Protein AF-A0A7S2V7Y3-F1 (afdb_monomer)

InterPro domains:
  IPR001247 Exoribonuclease, phosphorolytic domain 1 [PF01138] (3-52)
  IPR020568 Ribosomal protein uS5 domain 2-type superfamily [SSF54211] (5-89)
  IPR027408 PNPase/RNase PH domain superfamily [G3DSA:3.30.230.70] (1-158)
  IPR036345 Exoribonuclease, PH domain 2 superfamily [SSF55666] (53-139)
  IPR050080 Ribonuclease PH [PTHR11953] (3-137)

Mean predicted aligned error: 7.16 Å

Solvent-accessible surface area (backbone atoms only — not comparable to full-atom values): 9498 Å² total; per-residue (Å²): 105,74,52,55,55,36,44,55,77,28,40,63,62,84,82,42,77,97,61,83,88,85,85,87,84,81,82,91,75,80,56,44,51,58,67,26,54,50,32,33,51,49,38,50,50,38,53,73,69,68,47,76,58,82,48,63,43,33,39,44,35,33,28,34,32,69,50,86,82,61,103,54,101,79,69,78,84,45,74,46,79,38,74,67,37,38,50,75,55,52,74,64,24,37,30,37,40,39,38,27,33,25,64,91,77,72,38,77,48,33,81,47,76,50,60,62,66,92,60,78,78,57,70,68,59,54,52,51,50,52,53,50,44,54,48,45,36,51,69,54,48,45,58,53,55,51,50,55,52,52,51,62,60,50,55,56,62,60,63,78,75,112

Secondary structure (DSSP, 8-state):
-HHHHHHHTTS-GGG-TT---------S--SS-HHHHHHHHHHHHHHHTT---SSPPEEEEEEEEEE---S-TT---EEEEEES--HHHHHHEEEEEEEEEETTTTEEEEEEEEESSS-PPPHHHHHHHHHHHHHHIIIIIHHHHHHHHHHHHHHHHHHTT-

Sequence (162 aa):
TIVAAALAAAVPLGEYPHAAIGIFVTVLQDDGGVVTAATAAASLALAQAHVPLLDLVTSVQVGILRTNHNDNHDAESEFALVVDPTLNELQDTVATLTMAWMPNRKMVTLWEQQNSGMTVPPAAVTTQALQTNRQVCTKLILPQLRHALLQQVVAPTQQEQQ

Nearest PDB structures (foldseek):
  6d6r-assembly1_F  TM=9.483E-01  e=2.356E-08  Homo sapiens
  9g8n-assembly1_G  TM=9.548E-01  e=4.655E-08  Homo sapiens
  6h25-assembly1_F  TM=9.659E-01  e=7.548E-07  Homo sapiens
  7ld5-assembly1_A  TM=8.150E-01  e=8.543E-07  Mycolicibacterium smegmatis
  8wwp-assembly1_A  TM=7.644E-01  e=1.587E-06  Mycobacterium tuberculosis

pLDDT: mean 85.12, std 12.0, range [40.81, 94.25]

Organism: NCBI:txid265537

Foldseek 3Di:
DQLCLLQVVFAPCVVPPPDDDDDDDDDPDAFAPPSQVSNQVSLLVCVVVVRDTNARKHKWKKFKAFDPPDPDPDDDTDIDIDIRDTPVRNVRGQKMWMWIAGLVVRDTSDIDMDGPDDDDDDPVVVVVNVVVRNCCRHPPSVVVSVVVNVCVVVVVVVVVVD

Structure (mmCIF, N/CA/C/O backbone):
data_AF-A0A7S2V7Y3-F1
#
_entry.id   AF-A0A7S2V7Y3-F1
#
loop_
_atom_site.group_PDB
_atom_site.id
_atom_site.type_symbol
_atom_site.label_atom_id
_atom_site.label_alt_id
_atom_site.label_comp_id
_atom_site.label_asym_id
_atom_site.label_entity_id
_atom_site.label_seq_id
_atom_site.pdbx_PDB_ins_code
_atom_site.Cartn_x
_atom_site.Cartn_y
_atom_site.Cartn_z
_atom_site.occupancy
_atom_site.B_iso_or_equiv
_atom_site.auth_seq_id
_atom_site.auth_comp_id
_atom_site.auth_asym_id
_atom_site.auth_atom_id
_atom_site.pdbx_PDB_model_num
ATOM 1 N N . THR A 1 1 ? -5.332 -12.420 2.269 1.00 80.38 1 THR A N 1
ATOM 2 C CA . THR A 1 1 ? -4.980 -11.649 1.055 1.00 80.38 1 THR A CA 1
ATOM 3 C C . THR A 1 1 ? -3.845 -10.697 1.385 1.00 80.38 1 THR A C 1
ATOM 5 O O . THR A 1 1 ? -3.634 -10.433 2.566 1.00 80.38 1 THR A O 1
ATOM 8 N N . ILE A 1 2 ? -3.126 -10.185 0.380 1.00 88.44 2 ILE A N 1
ATOM 9 C CA . ILE A 1 2 ? -1.999 -9.250 0.576 1.00 88.44 2 ILE A CA 1
ATOM 10 C C . ILE A 1 2 ? -2.441 -8.003 1.368 1.00 88.44 2 ILE A C 1
ATOM 12 O O . ILE A 1 2 ? -1.787 -7.611 2.330 1.00 88.44 2 ILE A O 1
ATOM 16 N N . VAL A 1 3 ? -3.622 -7.462 1.049 1.00 91.56 3 VAL A N 1
ATOM 17 C CA . VAL A 1 3 ? -4.218 -6.304 1.743 1.00 91.56 3 VAL A CA 1
ATOM 18 C C . VAL A 1 3 ? -4.469 -6.583 3.231 1.00 91.56 3 VAL A C 1
ATOM 20 O O . VAL A 1 3 ? -4.136 -5.764 4.083 1.00 91.56 3 VAL A O 1
ATOM 23 N N . ALA A 1 4 ? -5.009 -7.759 3.572 1.00 90.31 4 ALA A N 1
ATOM 24 C CA . ALA A 1 4 ? -5.250 -8.124 4.969 1.00 90.31 4 ALA A CA 1
ATOM 25 C C . ALA A 1 4 ? -3.938 -8.252 5.761 1.00 90.31 4 ALA A C 1
ATOM 27 O O . ALA A 1 4 ? -3.868 -7.797 6.899 1.00 90.31 4 ALA A O 1
ATOM 28 N N . ALA A 1 5 ? -2.890 -8.818 5.152 1.00 90.06 5 ALA A N 1
ATOM 29 C CA . ALA A 1 5 ? -1.571 -8.908 5.778 1.00 90.06 5 ALA A CA 1
ATOM 30 C C . ALA A 1 5 ? -0.953 -7.516 6.006 1.00 90.06 5 ALA A C 1
ATOM 32 O O . ALA A 1 5 ? -0.429 -7.252 7.086 1.00 90.06 5 ALA A O 1
ATOM 33 N N . ALA A 1 6 ? -1.094 -6.603 5.039 1.00 91.69 6 ALA A N 1
ATOM 34 C CA . ALA A 1 6 ? -0.619 -5.225 5.157 1.00 91.69 6 ALA A CA 1
ATOM 35 C C . ALA A 1 6 ? -1.312 -4.425 6.278 1.00 91.69 6 ALA A C 1
ATOM 37 O O . ALA A 1 6 ? -0.670 -3.579 6.903 1.00 91.69 6 ALA A O 1
ATOM 38 N N . LEU A 1 7 ? -2.598 -4.685 6.540 1.00 91.50 7 LEU A N 1
ATOM 39 C CA . LEU A 1 7 ? -3.396 -3.971 7.547 1.00 91.50 7 LEU A CA 1
ATOM 40 C C . LEU A 1 7 ? -3.371 -4.625 8.933 1.00 91.50 7 LEU A C 1
ATOM 42 O O . LEU A 1 7 ? -3.596 -3.940 9.929 1.00 91.50 7 LEU A O 1
ATOM 46 N N . ALA A 1 8 ? -3.060 -5.920 9.029 1.00 89.50 8 ALA A N 1
ATOM 47 C CA . ALA A 1 8 ? -3.040 -6.646 10.300 1.00 89.50 8 ALA A CA 1
ATOM 48 C C . ALA A 1 8 ? -2.079 -6.028 11.331 1.00 89.50 8 ALA A C 1
ATOM 50 O O . ALA A 1 8 ? -2.353 -6.063 12.524 1.00 89.50 8 ALA A O 1
ATOM 51 N N . ALA A 1 9 ? -0.973 -5.430 10.876 1.00 87.81 9 ALA A N 1
ATOM 52 C CA . ALA A 1 9 ? -0.016 -4.749 11.748 1.00 87.81 9 ALA A CA 1
ATOM 53 C C . ALA A 1 9 ? -0.488 -3.361 12.230 1.00 87.81 9 ALA A C 1
ATOM 55 O O . ALA A 1 9 ? 0.080 -2.823 13.181 1.00 87.81 9 ALA A O 1
ATOM 56 N N . ALA A 1 10 ? -1.485 -2.765 11.569 1.00 91.19 10 ALA A N 1
ATOM 57 C CA . ALA A 1 10 ? -2.009 -1.440 11.897 1.00 91.19 10 ALA A CA 1
ATOM 58 C C . ALA A 1 10 ? -3.220 -1.492 12.836 1.00 91.19 10 ALA A C 1
ATOM 60 O O . ALA A 1 10 ? -3.413 -0.572 13.632 1.00 91.19 10 ALA A O 1
ATOM 61 N N . VAL A 1 11 ? -4.017 -2.561 12.764 1.00 91.56 11 VAL A N 1
ATOM 62 C CA . VAL A 1 11 ? -5.194 -2.757 13.619 1.00 91.56 11 VAL A CA 1
ATOM 63 C C . VAL A 1 11 ? -4.787 -3.504 14.898 1.00 91.56 11 VAL A C 1
ATOM 65 O O . VAL A 1 11 ? -4.235 -4.603 14.809 1.00 91.56 11 VAL A O 1
ATOM 68 N N . PRO A 1 12 ? -5.075 -2.977 16.101 1.00 90.62 12 PRO A N 1
ATOM 69 C CA . PRO A 1 12 ? -4.827 -3.681 17.351 1.00 90.62 12 PRO A CA 1
ATOM 70 C C . PRO A 1 12 ? -5.853 -4.811 17.539 1.00 90.62 12 PRO A C 1
ATOM 72 O O . PRO A 1 12 ? -6.877 -4.654 18.196 1.00 90.62 12 PRO A O 1
ATOM 75 N N . LEU A 1 13 ? -5.567 -5.993 16.983 1.00 87.69 13 LEU A N 1
ATOM 76 C CA . LEU A 1 13 ? -6.455 -7.167 17.067 1.00 87.69 13 LEU A CA 1
ATOM 77 C C . LEU A 1 13 ? -6.744 -7.623 18.512 1.00 87.69 13 LEU A C 1
ATOM 79 O O . LEU A 1 13 ? -7.748 -8.285 18.756 1.00 87.69 13 LEU A O 1
ATOM 83 N N . GLY A 1 14 ? -5.893 -7.254 19.475 1.00 86.94 14 GLY A N 1
ATOM 84 C CA . GLY A 1 14 ? -6.101 -7.550 20.896 1.00 86.94 14 GLY A CA 1
ATOM 85 C C . GLY A 1 14 ? -7.301 -6.830 21.524 1.00 86.94 14 GLY A C 1
ATOM 86 O O . GLY A 1 14 ? -7.835 -7.316 22.515 1.00 86.94 14 GLY A O 1
ATOM 87 N N . GLU A 1 15 ? -7.757 -5.717 20.942 1.00 87.62 15 GLU A N 1
ATOM 88 C CA . GLU A 1 15 ? -8.949 -4.988 21.411 1.00 87.62 15 GLU A CA 1
ATOM 89 C C . GLU A 1 15 ? -10.262 -5.643 20.950 1.00 87.62 15 GLU A C 1
ATOM 91 O O . GLU A 1 15 ? -11.335 -5.312 21.448 1.00 87.62 15 GLU A O 1
ATOM 96 N N . TYR A 1 16 ? -10.176 -6.618 20.040 1.00 88.06 16 TYR A N 1
ATOM 97 C CA . TYR A 1 16 ? -11.312 -7.253 19.376 1.00 88.06 16 TYR A CA 1
ATOM 98 C C . TYR A 1 16 ? -11.339 -8.781 19.573 1.00 88.06 16 TYR A C 1
ATOM 100 O O . TYR A 1 16 ? -11.340 -9.534 18.593 1.00 88.06 16 TYR A O 1
ATOM 108 N N . PRO A 1 17 ? -11.379 -9.295 20.818 1.00 89.94 17 PRO A N 1
ATOM 109 C CA . PRO A 1 17 ? -11.489 -10.731 21.048 1.00 89.94 17 PRO A CA 1
ATOM 110 C C . PRO A 1 17 ? -12.832 -11.253 20.516 1.00 89.94 17 PRO A C 1
ATOM 112 O O . PRO A 1 17 ? -13.884 -10.682 20.789 1.00 89.94 17 PRO A O 1
ATOM 115 N N . HIS A 1 18 ? -12.800 -12.352 19.756 1.00 91.06 18 HIS A N 1
ATOM 116 C CA . HIS A 1 18 ? -13.979 -12.983 19.134 1.00 91.06 18 HIS A CA 1
ATOM 117 C C . HIS A 1 18 ? -14.769 -12.110 18.143 1.00 91.06 18 HIS A C 1
ATOM 119 O O . HIS A 1 18 ? -15.868 -12.493 17.741 1.00 91.06 18 HIS A O 1
ATOM 125 N N . ALA A 1 19 ? -14.221 -10.976 17.709 1.00 89.44 19 ALA A N 1
ATOM 126 C CA . ALA A 1 19 ? -14.804 -10.156 16.657 1.00 89.44 19 ALA A CA 1
ATOM 127 C C . ALA A 1 19 ? -14.067 -10.370 15.327 1.00 89.44 19 ALA A C 1
ATOM 129 O O . ALA A 1 19 ? -12.886 -10.715 15.290 1.00 89.44 19 ALA A O 1
ATOM 130 N N . ALA A 1 20 ? -14.779 -10.164 14.221 1.00 89.12 20 ALA A N 1
ATOM 131 C CA . ALA A 1 20 ? -14.221 -10.220 12.877 1.00 89.12 20 ALA A CA 1
ATOM 132 C C . ALA A 1 20 ? -14.451 -8.879 12.180 1.00 89.12 20 ALA A C 1
ATOM 134 O O . ALA A 1 20 ? -15.579 -8.395 12.109 1.00 89.12 20 ALA A O 1
ATOM 135 N N . ILE A 1 21 ? -13.380 -8.293 11.648 1.00 89.56 21 ILE A N 1
ATOM 136 C CA . ILE A 1 21 ? -13.446 -7.075 10.839 1.00 89.56 21 ILE A CA 1
ATOM 137 C C . ILE A 1 21 ? -13.408 -7.505 9.373 1.00 89.56 21 ILE A C 1
ATOM 139 O O . ILE A 1 21 ? -12.388 -7.984 8.878 1.00 89.56 21 ILE A O 1
ATOM 143 N N . GLY A 1 22 ? -14.545 -7.376 8.692 1.00 90.44 22 GLY A N 1
ATOM 144 C CA . GLY A 1 22 ? -14.673 -7.678 7.270 1.00 90.44 22 GLY A CA 1
ATOM 145 C C . GLY A 1 22 ? -14.342 -6.455 6.422 1.00 90.44 22 GLY A C 1
ATOM 146 O O . GLY A 1 22 ? -15.009 -5.432 6.535 1.00 90.44 22 GLY A O 1
ATOM 147 N N . ILE A 1 23 ? -13.334 -6.569 5.557 1.00 90.62 23 ILE A N 1
ATOM 148 C CA . ILE A 1 23 ? -12.968 -5.524 4.595 1.00 90.62 23 ILE A CA 1
ATOM 149 C C . ILE A 1 23 ? -13.306 -6.033 3.199 1.00 90.62 23 ILE A C 1
ATOM 151 O O . ILE A 1 23 ? -12.775 -7.055 2.761 1.00 90.62 23 ILE A O 1
ATOM 155 N N . PHE A 1 24 ? -14.165 -5.301 2.497 1.00 92.50 24 PHE A N 1
ATOM 156 C CA . PHE A 1 24 ? -14.571 -5.615 1.134 1.00 92.50 24 PHE A CA 1
ATOM 157 C C . PHE A 1 24 ? -14.092 -4.504 0.208 1.00 92.50 24 PHE A C 1
ATOM 159 O O . PHE A 1 24 ? -14.469 -3.347 0.372 1.00 92.50 24 PHE A O 1
ATOM 166 N N . VAL A 1 25 ? -13.248 -4.861 -0.758 1.00 91.62 25 VAL A N 1
ATOM 167 C CA . VAL A 1 25 ? -12.735 -3.931 -1.767 1.00 91.62 25 VAL A CA 1
ATOM 168 C C . VAL A 1 25 ? -13.276 -4.362 -3.118 1.00 91.62 25 VAL A C 1
ATOM 170 O O . VAL A 1 25 ? -13.089 -5.507 -3.522 1.00 91.62 25 VAL A O 1
ATOM 173 N N . THR A 1 26 ? -13.946 -3.441 -3.807 1.00 94.12 26 THR A N 1
ATOM 174 C CA . THR A 1 26 ? -14.406 -3.641 -5.184 1.00 94.12 26 THR A CA 1
ATOM 175 C C . THR A 1 26 ? -13.586 -2.743 -6.093 1.00 94.12 26 THR A C 1
ATOM 177 O O . THR A 1 26 ? -13.591 -1.525 -5.930 1.00 94.12 26 THR A O 1
ATOM 180 N N . VAL A 1 27 ? -12.866 -3.350 -7.031 1.00 93.38 27 VAL A N 1
ATOM 181 C CA . VAL A 1 27 ? -12.047 -2.637 -8.013 1.00 93.38 27 VAL A CA 1
ATOM 182 C C . VAL A 1 27 ? -12.911 -2.411 -9.244 1.00 93.38 27 VAL A C 1
ATOM 184 O O . VAL A 1 27 ? -13.322 -3.370 -9.892 1.00 93.38 27 VAL A O 1
ATOM 187 N N . LEU A 1 28 ? -13.237 -1.149 -9.524 1.00 94.25 28 LEU A N 1
ATOM 188 C CA . LEU A 1 28 ? -14.051 -0.785 -10.687 1.00 94.25 28 LEU A CA 1
ATOM 189 C C . LEU A 1 28 ? -13.219 -0.761 -11.971 1.00 94.25 28 LEU A C 1
ATOM 191 O O . LEU A 1 28 ? -13.700 -1.153 -13.028 1.00 94.25 28 LEU A O 1
ATOM 195 N N . GLN A 1 29 ? -11.974 -0.305 -11.857 1.00 93.06 29 GLN A N 1
ATOM 196 C CA . GLN A 1 29 ? -11.019 -0.204 -12.947 1.00 93.06 29 GLN A CA 1
ATOM 197 C C . GLN A 1 29 ? -9.619 -0.488 -12.403 1.00 93.06 29 GLN A C 1
ATOM 199 O O . GLN A 1 29 ? -9.286 -0.068 -11.294 1.00 93.06 29 GLN A O 1
ATOM 204 N N . ASP A 1 30 ? -8.833 -1.213 -13.189 1.00 92.25 30 ASP A N 1
ATOM 205 C CA . ASP A 1 30 ? -7.433 -1.528 -12.927 1.00 92.25 30 ASP A CA 1
ATOM 206 C C . ASP A 1 30 ? -6.580 -0.833 -13.990 1.00 92.25 30 ASP A C 1
ATOM 208 O O . ASP A 1 30 ? -6.790 -1.054 -15.184 1.00 92.25 30 ASP A O 1
ATOM 212 N N . ASP A 1 31 ? -5.660 0.020 -13.545 1.00 90.94 31 ASP A N 1
ATOM 213 C CA . ASP A 1 31 ? -4.652 0.667 -14.388 1.00 90.94 31 ASP A CA 1
ATOM 214 C C . ASP A 1 31 ? -3.242 0.488 -13.797 1.00 90.94 31 ASP A C 1
ATOM 216 O O . ASP A 1 31 ? -2.392 1.368 -13.880 1.00 90.94 31 ASP A O 1
ATOM 220 N N . GLY A 1 32 ? -2.989 -0.658 -13.159 1.00 86.56 32 GLY A N 1
ATOM 221 C CA . GLY A 1 32 ? -1.785 -0.887 -12.362 1.00 86.56 32 GLY A CA 1
ATOM 222 C C . GLY A 1 32 ? -1.973 -0.457 -10.905 1.00 86.56 32 GLY A C 1
ATOM 223 O O . GLY A 1 32 ? -2.875 0.303 -10.557 1.00 86.56 32 GLY A O 1
ATOM 224 N N . GLY A 1 33 ? -1.171 -1.020 -9.995 1.00 86.31 33 GLY A N 1
ATOM 225 C CA . GLY A 1 33 ? -1.204 -0.603 -8.588 1.00 86.31 33 GLY A CA 1
ATOM 226 C C . GLY A 1 33 ? -2.451 -1.013 -7.792 1.00 86.31 33 GLY A C 1
ATOM 227 O O . GLY A 1 33 ? -2.672 -0.503 -6.697 1.00 86.31 33 GLY A O 1
ATOM 228 N N . VAL A 1 34 ? -3.277 -1.956 -8.260 1.00 92.50 34 VAL A N 1
ATOM 229 C CA . VAL A 1 34 ? -4.543 -2.311 -7.574 1.00 92.50 34 VAL A CA 1
ATOM 230 C C . VAL A 1 34 ? -4.352 -2.659 -6.102 1.00 92.50 34 VAL A C 1
ATOM 232 O O . VAL A 1 34 ? -5.152 -2.261 -5.258 1.00 92.50 34 VAL A O 1
ATOM 235 N N . VAL A 1 35 ? -3.290 -3.391 -5.765 1.00 91.75 35 VAL A N 1
ATOM 236 C CA . V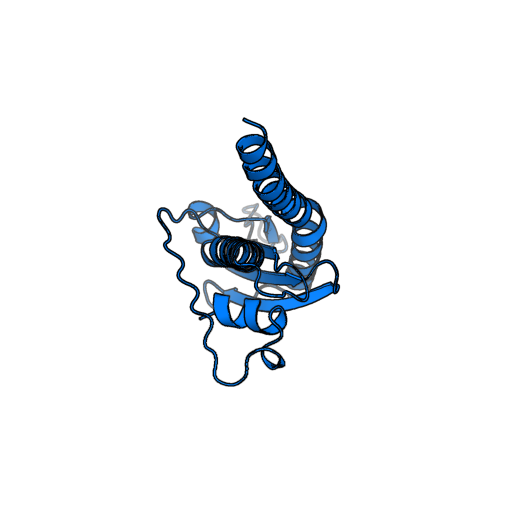AL A 1 35 ? -3.016 -3.797 -4.380 1.00 91.75 35 VAL A CA 1
ATOM 237 C C . VAL A 1 35 ? -2.701 -2.588 -3.495 1.00 91.75 35 VAL A C 1
ATOM 239 O O . VAL A 1 35 ? -3.126 -2.548 -2.337 1.00 91.75 35 VAL A O 1
ATOM 242 N N . THR A 1 36 ? -1.992 -1.590 -4.020 1.00 92.69 36 THR A N 1
ATOM 243 C CA . THR A 1 36 ? -1.595 -0.394 -3.265 1.00 92.69 36 THR A CA 1
ATOM 244 C C . THR A 1 36 ? -2.779 0.542 -3.077 1.00 92.69 36 THR A C 1
ATOM 246 O O . THR A 1 36 ? -3.048 0.963 -1.948 1.00 92.69 36 THR A O 1
ATOM 249 N N . ALA A 1 37 ? -3.563 0.750 -4.138 1.00 92.00 37 ALA A N 1
ATOM 250 C CA . ALA A 1 37 ? -4.818 1.489 -4.103 1.00 92.00 37 ALA A CA 1
ATOM 251 C C . ALA A 1 37 ? -5.821 0.844 -3.133 1.00 92.00 37 ALA A C 1
ATOM 253 O O . ALA A 1 37 ? -6.371 1.520 -2.263 1.00 92.00 37 ALA A O 1
ATOM 254 N N . ALA A 1 38 ? -5.997 -0.479 -3.205 1.00 93.88 38 ALA A N 1
ATOM 255 C CA . ALA A 1 38 ? -6.860 -1.232 -2.298 1.00 93.88 38 ALA A CA 1
ATOM 256 C C . ALA A 1 38 ? -6.412 -1.112 -0.835 1.00 93.88 38 ALA A C 1
ATOM 258 O O . ALA A 1 38 ? -7.250 -0.964 0.052 1.00 93.88 38 ALA A O 1
ATOM 259 N N . THR A 1 39 ? -5.103 -1.150 -0.573 1.00 93.69 39 THR A N 1
ATOM 260 C CA . THR A 1 39 ? -4.554 -1.026 0.786 1.00 93.69 39 THR A CA 1
ATOM 261 C C . THR A 1 39 ? -4.801 0.367 1.365 1.00 93.69 39 THR A C 1
ATOM 263 O O . THR A 1 39 ? -5.269 0.481 2.500 1.00 93.69 39 THR A O 1
ATOM 266 N N . ALA A 1 40 ? -4.552 1.423 0.586 1.00 92.12 40 ALA A N 1
ATOM 267 C CA . ALA A 1 40 ? -4.810 2.797 1.009 1.00 92.12 40 ALA A CA 1
ATOM 268 C C . ALA A 1 40 ? -6.314 3.052 1.231 1.00 92.12 40 ALA A C 1
ATOM 270 O O . ALA A 1 40 ? -6.702 3.611 2.259 1.00 92.12 40 ALA A O 1
ATOM 271 N N . ALA A 1 41 ? -7.168 2.579 0.317 1.00 92.38 41 ALA A N 1
ATOM 272 C CA . ALA A 1 41 ? -8.621 2.691 0.433 1.00 92.38 41 ALA A CA 1
ATOM 273 C C . ALA A 1 41 ? -9.163 1.933 1.653 1.00 92.38 41 ALA A C 1
ATOM 275 O O . ALA A 1 41 ? -9.990 2.461 2.394 1.00 92.38 41 ALA A O 1
ATOM 276 N N . ALA A 1 42 ? -8.666 0.723 1.914 1.00 93.81 42 ALA A N 1
ATOM 277 C CA . ALA A 1 42 ? -9.044 -0.052 3.089 1.00 93.81 42 ALA A CA 1
ATOM 278 C C . ALA A 1 42 ? -8.587 0.615 4.397 1.00 93.81 42 ALA A C 1
ATOM 280 O O . ALA A 1 42 ? -9.359 0.659 5.353 1.00 93.81 42 ALA A O 1
ATOM 281 N N . SER A 1 43 ? -7.379 1.194 4.442 1.00 93.38 43 SER A N 1
ATOM 282 C CA . SER A 1 43 ? -6.927 1.975 5.603 1.00 93.38 43 SER A CA 1
ATOM 283 C C . SER A 1 43 ? -7.832 3.180 5.862 1.00 93.38 43 SER A C 1
ATOM 285 O O . SER A 1 43 ? -8.126 3.481 7.018 1.00 93.38 43 SER A O 1
ATOM 287 N N . LEU A 1 44 ? -8.272 3.863 4.803 1.00 92.00 44 LEU A N 1
ATOM 288 C CA . LEU A 1 44 ? -9.185 4.997 4.905 1.00 92.00 44 LEU A CA 1
ATOM 289 C C . LEU A 1 44 ? -10.571 4.555 5.397 1.00 92.00 44 LEU A C 1
ATOM 291 O O . LEU A 1 44 ? -11.131 5.173 6.297 1.00 92.00 44 LEU A O 1
ATOM 295 N N . ALA A 1 45 ? -11.094 3.454 4.854 1.00 92.38 45 ALA A N 1
ATOM 296 C CA . ALA A 1 45 ? -12.381 2.892 5.251 1.00 92.38 45 ALA A CA 1
ATOM 297 C C . ALA A 1 45 ? -12.399 2.467 6.727 1.00 92.38 45 ALA A C 1
ATOM 299 O O . ALA A 1 45 ? -13.375 2.731 7.423 1.00 92.38 45 ALA A O 1
ATOM 300 N N . LEU A 1 46 ? -11.316 1.862 7.226 1.00 92.44 46 LEU A N 1
ATOM 301 C CA . LEU A 1 46 ? -11.180 1.507 8.642 1.00 92.44 46 LEU A CA 1
ATOM 302 C C . LEU A 1 46 ? -11.186 2.745 9.546 1.00 92.44 46 LEU A C 1
ATOM 304 O O . LEU A 1 46 ? -11.885 2.756 10.558 1.00 92.44 46 LEU A O 1
ATOM 308 N N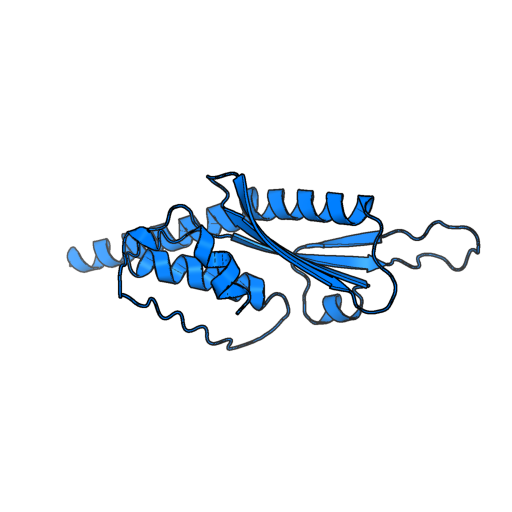 . ALA A 1 47 ? -10.457 3.794 9.157 1.00 91.75 47 ALA A N 1
ATOM 309 C CA . ALA A 1 47 ? -10.440 5.054 9.893 1.00 91.75 47 ALA A CA 1
ATOM 310 C C . ALA A 1 47 ? -11.835 5.703 9.931 1.00 91.75 47 ALA A C 1
ATOM 312 O O . ALA A 1 47 ? -12.281 6.143 10.988 1.00 91.75 47 ALA A O 1
ATOM 313 N N . GLN A 1 48 ? -12.555 5.691 8.805 1.00 89.19 48 GLN A N 1
ATOM 314 C CA . GLN A 1 48 ? -13.911 6.237 8.710 1.00 89.19 48 GLN A CA 1
ATOM 315 C C . GLN A 1 48 ? -14.953 5.395 9.463 1.00 89.19 48 GLN A C 1
ATOM 317 O O . GLN A 1 48 ? -15.926 5.924 9.998 1.00 89.19 48 GLN A O 1
ATOM 322 N N . ALA A 1 49 ? -14.745 4.081 9.556 1.00 89.75 49 ALA A N 1
ATOM 323 C CA . ALA A 1 49 ? -15.562 3.182 10.368 1.00 89.75 49 ALA A CA 1
ATOM 324 C C . ALA A 1 49 ? -15.290 3.316 11.880 1.00 89.75 49 ALA A C 1
ATOM 326 O O . ALA A 1 49 ? -15.864 2.564 12.664 1.00 89.75 49 ALA A O 1
ATOM 327 N N . HIS A 1 50 ? -14.436 4.263 12.292 1.00 87.69 50 HIS A N 1
ATOM 328 C CA . HIS A 1 50 ? -14.022 4.478 13.680 1.00 87.69 50 HIS A CA 1
ATOM 329 C C . HIS A 1 50 ? -13.378 3.238 14.317 1.00 87.69 50 HIS A C 1
ATOM 331 O O . HIS A 1 50 ? -13.423 3.054 15.534 1.00 87.69 50 HIS A O 1
ATOM 337 N N . VAL A 1 51 ? -12.752 2.386 13.499 1.00 90.88 51 VAL A N 1
ATOM 338 C CA . VAL A 1 51 ? -11.906 1.306 14.004 1.00 90.88 51 VAL A CA 1
ATOM 339 C C . VAL A 1 51 ? -10.604 1.945 14.499 1.00 90.88 51 VAL A C 1
ATOM 341 O O . VAL A 1 51 ? -9.989 2.716 13.757 1.00 90.88 51 VAL A O 1
ATOM 344 N N . PRO A 1 52 ? -10.155 1.659 15.732 1.00 89.62 52 PRO A N 1
ATOM 345 C CA . PRO A 1 52 ? -8.900 2.167 16.246 1.00 89.62 52 PRO A CA 1
ATOM 346 C C . PRO A 1 52 ? -7.755 1.633 15.382 1.00 89.62 52 PRO A C 1
ATOM 348 O O . PRO A 1 52 ? -7.621 0.431 15.151 1.00 89.62 52 PRO A O 1
ATOM 351 N N . LEU A 1 53 ? -6.927 2.550 14.890 1.00 92.00 53 LEU A N 1
ATOM 352 C CA . LEU A 1 53 ? -5.741 2.256 14.093 1.00 92.00 53 LEU A CA 1
ATOM 353 C C . LEU A 1 53 ? -4.515 2.816 14.805 1.00 92.00 53 LEU A C 1
ATOM 355 O O . LEU A 1 53 ? -4.519 3.957 15.265 1.00 92.00 53 LEU A O 1
ATOM 359 N N . LEU A 1 54 ? -3.440 2.030 14.859 1.00 92.31 54 LEU A N 1
ATOM 360 C CA . LEU A 1 54 ? -2.154 2.485 15.391 1.00 92.31 54 LEU A CA 1
ATOM 361 C C . LEU A 1 54 ? -1.515 3.555 14.498 1.00 92.31 54 LEU A C 1
ATOM 363 O O . LEU A 1 54 ? -0.809 4.437 14.987 1.00 92.31 54 LEU A O 1
ATOM 367 N N . ASP A 1 55 ? -1.710 3.427 13.188 1.00 92.69 55 ASP A N 1
ATOM 368 C CA . ASP A 1 55 ? -1.303 4.377 12.160 1.00 92.69 55 ASP A CA 1
ATOM 369 C C . ASP A 1 55 ? -2.108 4.105 10.882 1.00 92.69 55 ASP A C 1
ATOM 371 O O . ASP A 1 55 ? -2.658 3.015 10.703 1.00 92.69 55 ASP A O 1
ATOM 375 N N . LEU A 1 56 ? -2.144 5.079 9.977 1.00 92.69 56 LEU A N 1
ATOM 376 C CA . LEU A 1 56 ? -2.638 4.849 8.624 1.00 92.69 56 LEU A CA 1
ATOM 377 C C . LEU A 1 56 ? -1.603 4.050 7.834 1.00 92.69 56 LEU A C 1
ATOM 379 O O . LEU A 1 56 ? -0.398 4.284 7.956 1.00 92.69 56 LEU A O 1
ATOM 383 N N . VAL A 1 57 ? -2.073 3.141 6.988 1.00 94.12 57 VAL A N 1
ATOM 384 C CA . VAL A 1 57 ? -1.207 2.364 6.102 1.00 94.12 57 VAL A CA 1
ATOM 385 C C . VAL A 1 57 ? -1.203 3.014 4.727 1.00 94.12 57 VAL A C 1
ATOM 387 O O . VAL A 1 57 ? -2.233 3.096 4.060 1.00 94.12 57 VAL A O 1
ATOM 390 N N . THR A 1 58 ? -0.031 3.472 4.295 1.00 93.62 58 THR A N 1
ATOM 391 C CA . THR A 1 58 ? 0.207 3.937 2.927 1.00 93.62 58 THR A CA 1
ATOM 392 C C . THR A 1 58 ? 0.899 2.845 2.129 1.00 93.62 58 THR A C 1
ATOM 394 O O . THR A 1 58 ? 1.659 2.053 2.682 1.00 93.62 58 THR A O 1
ATOM 397 N N . SER A 1 59 ? 0.640 2.767 0.827 1.00 93.31 59 SER A N 1
ATOM 398 C CA . SER A 1 59 ? 1.265 1.759 -0.023 1.00 93.31 59 SER A CA 1
ATOM 399 C C . SER A 1 59 ? 1.619 2.334 -1.386 1.00 93.31 59 SER A C 1
ATOM 401 O O . SER A 1 59 ? 0.883 3.167 -1.904 1.00 93.31 59 SER A O 1
ATOM 403 N N . VAL A 1 60 ? 2.760 1.908 -1.929 1.00 93.44 60 VAL A N 1
ATOM 404 C CA . VAL A 1 60 ? 3.275 2.303 -3.249 1.00 93.44 60 VAL A CA 1
ATOM 405 C C . VAL A 1 60 ? 3.876 1.084 -3.924 1.00 93.44 60 VAL A C 1
ATOM 407 O O . VAL A 1 60 ? 4.489 0.235 -3.266 1.00 93.44 60 VAL A O 1
ATOM 410 N N . GLN A 1 61 ? 3.697 1.025 -5.239 1.00 93.62 61 GLN A N 1
ATOM 411 C CA . GLN A 1 61 ? 4.334 0.057 -6.109 1.00 93.62 61 GLN A CA 1
ATOM 412 C C . GLN A 1 61 ? 5.405 0.777 -6.923 1.00 93.62 61 GLN A C 1
ATOM 414 O O . GLN A 1 61 ? 5.185 1.882 -7.411 1.00 93.62 61 GLN A O 1
ATOM 419 N N . VAL A 1 62 ? 6.576 0.161 -7.050 1.00 92.75 62 VAL A N 1
ATOM 420 C CA . VAL A 1 62 ? 7.650 0.629 -7.930 1.00 92.75 62 VAL A CA 1
ATOM 421 C C . VAL A 1 62 ? 7.956 -0.447 -8.950 1.00 92.75 62 VAL A C 1
ATOM 423 O O . VAL A 1 62 ? 8.199 -1.595 -8.581 1.00 92.75 62 VAL A O 1
ATOM 426 N N . GLY A 1 63 ? 7.955 -0.064 -10.219 1.00 91.19 63 GLY A N 1
ATOM 427 C CA . GLY A 1 63 ? 8.445 -0.866 -11.327 1.00 91.19 63 GLY A CA 1
ATOM 428 C C . GLY A 1 63 ? 9.936 -0.629 -11.552 1.00 91.19 63 GLY A C 1
ATOM 429 O O . GLY A 1 63 ? 10.416 0.501 -11.490 1.00 91.19 63 GLY A O 1
ATOM 430 N N . ILE A 1 64 ? 10.676 -1.699 -11.816 1.00 89.44 64 ILE A N 1
ATOM 431 C CA . ILE A 1 64 ? 12.073 -1.655 -12.240 1.00 89.44 64 ILE A CA 1
ATOM 432 C C . ILE A 1 64 ? 12.103 -1.977 -13.729 1.00 89.44 64 ILE A C 1
ATOM 434 O O . ILE A 1 64 ? 11.829 -3.109 -14.130 1.00 89.44 64 ILE A O 1
ATOM 438 N N . LEU A 1 65 ? 12.454 -0.984 -14.538 1.00 87.38 65 LEU A N 1
ATOM 439 C CA . LEU A 1 65 ? 12.661 -1.118 -15.974 1.00 87.38 65 LEU A CA 1
ATOM 440 C C . LEU A 1 65 ? 14.141 -1.388 -16.255 1.00 87.38 65 LEU A C 1
ATOM 442 O O . LEU A 1 65 ? 15.023 -0.841 -15.588 1.00 87.38 65 LEU A O 1
ATOM 446 N N . ARG A 1 66 ? 14.421 -2.208 -17.270 1.00 79.56 66 ARG A N 1
ATOM 447 C CA . ARG A 1 66 ? 15.771 -2.352 -17.825 1.00 79.56 66 ARG A CA 1
ATOM 448 C C . ARG A 1 66 ? 15.861 -1.496 -19.079 1.00 79.56 66 ARG A C 1
ATOM 450 O O . ARG A 1 66 ? 15.181 -1.781 -20.061 1.00 79.56 66 ARG A O 1
ATOM 457 N N . THR A 1 67 ? 16.700 -0.468 -1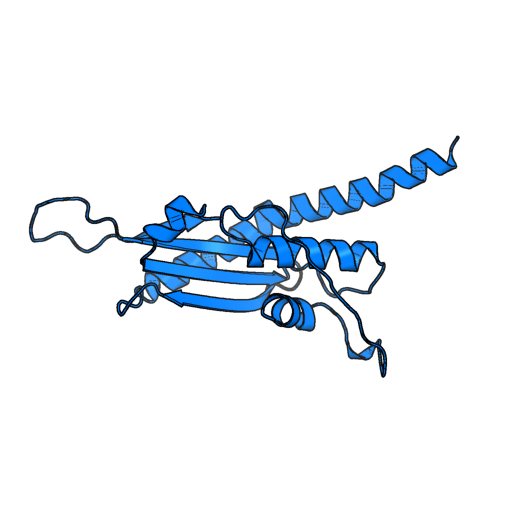9.057 1.00 71.19 67 THR A N 1
ATOM 458 C CA . THR A 1 67 ? 16.937 0.361 -20.237 1.00 71.19 67 THR A CA 1
ATOM 459 C C . THR A 1 67 ? 18.067 -0.266 -21.043 1.00 71.19 67 THR A C 1
ATOM 461 O O . THR A 1 67 ? 19.242 -0.160 -20.706 1.00 71.19 67 THR A O 1
ATOM 464 N N . ASN A 1 68 ? 17.723 -0.932 -22.146 1.00 60.81 68 ASN A N 1
ATOM 465 C CA . ASN A 1 68 ? 18.712 -1.345 -23.143 1.00 60.81 68 ASN A CA 1
ATOM 466 C C . ASN A 1 68 ? 19.022 -0.143 -24.044 1.00 60.81 68 ASN A C 1
ATOM 468 O O . ASN A 1 68 ? 18.738 -0.164 -25.241 1.00 60.81 68 ASN A O 1
ATOM 472 N N . HIS A 1 69 ? 19.508 0.958 -23.468 1.00 51.00 69 HIS A N 1
ATOM 473 C CA . HIS A 1 69 ? 19.916 2.087 -24.286 1.00 51.00 69 HIS A CA 1
ATOM 474 C C . HIS A 1 69 ? 21.317 1.796 -24.828 1.00 51.00 69 HIS A C 1
ATOM 476 O O . HIS A 1 69 ? 22.309 1.945 -24.120 1.00 51.00 69 HIS A O 1
ATOM 482 N N . ASN A 1 70 ? 21.340 1.413 -26.109 1.00 51.06 70 ASN A N 1
ATOM 483 C CA . ASN A 1 70 ? 22.419 1.523 -27.099 1.00 51.06 70 ASN A CA 1
ATOM 484 C C . ASN A 1 70 ? 22.949 0.179 -27.629 1.00 51.06 70 ASN A C 1
ATOM 486 O O . ASN A 1 70 ? 23.473 -0.644 -26.887 1.00 51.06 70 ASN A O 1
ATOM 490 N N . ASP A 1 71 ? 22.905 0.043 -28.960 1.00 56.50 71 ASP A N 1
ATOM 491 C CA . ASP A 1 71 ? 23.507 -1.001 -29.810 1.00 56.50 71 ASP A CA 1
ATOM 492 C C . ASP A 1 71 ? 25.055 -1.065 -29.745 1.00 56.50 71 ASP A C 1
ATOM 494 O O . ASP A 1 71 ? 25.714 -1.526 -30.676 1.00 56.50 71 ASP A O 1
ATOM 498 N N . ASN A 1 72 ? 25.669 -0.601 -28.653 1.00 55.59 72 ASN A N 1
ATOM 499 C CA . ASN A 1 72 ? 27.110 -0.653 -28.430 1.00 55.59 72 ASN A CA 1
ATOM 500 C C . ASN A 1 72 ? 27.405 -1.700 -27.353 1.00 55.59 72 ASN A C 1
ATOM 502 O O . ASN A 1 72 ? 26.920 -1.607 -26.229 1.00 55.59 72 ASN A O 1
ATOM 506 N N . HIS A 1 73 ? 28.204 -2.697 -27.716 1.00 54.31 73 HIS A N 1
ATOM 507 C CA . HIS A 1 73 ? 28.375 -3.986 -27.039 1.00 54.31 73 HIS A CA 1
ATOM 508 C C . HIS A 1 73 ? 29.003 -3.955 -25.623 1.00 54.31 73 HIS A C 1
ATOM 510 O O . HIS A 1 73 ? 29.280 -5.020 -25.084 1.00 54.31 73 HIS A O 1
ATOM 516 N N . ASP A 1 74 ? 29.187 -2.784 -24.997 1.00 53.75 74 ASP A N 1
ATOM 517 C CA . ASP A 1 74 ? 29.997 -2.621 -23.775 1.00 53.75 74 ASP A CA 1
ATOM 518 C C . ASP A 1 74 ? 29.354 -1.755 -22.661 1.00 53.75 74 ASP A C 1
ATOM 520 O O . ASP A 1 74 ? 30.026 -1.409 -21.690 1.00 53.75 74 ASP A O 1
ATOM 524 N N . ALA A 1 75 ? 28.072 -1.376 -22.757 1.00 51.94 75 ALA A N 1
ATOM 525 C CA . ALA A 1 75 ? 27.420 -0.556 -21.726 1.00 51.94 75 ALA A CA 1
ATOM 526 C C . ALA A 1 75 ? 26.735 -1.413 -20.642 1.00 51.94 75 ALA A C 1
ATOM 528 O O . ALA A 1 75 ? 25.891 -2.261 -20.935 1.00 51.94 75 ALA A O 1
ATOM 529 N N . GLU A 1 76 ? 27.099 -1.179 -19.377 1.00 57.62 76 GLU A N 1
ATOM 530 C CA . GLU A 1 76 ? 26.458 -1.754 -18.190 1.00 57.62 76 GLU A CA 1
ATOM 531 C C . GLU A 1 76 ? 24.930 -1.593 -18.264 1.00 57.62 76 GLU A C 1
ATOM 533 O O . GLU A 1 76 ? 24.429 -0.523 -18.604 1.00 57.62 76 GLU A O 1
ATOM 538 N N . SER A 1 77 ? 24.172 -2.653 -17.961 1.00 57.91 77 SER A N 1
ATOM 539 C CA . SER A 1 77 ? 22.707 -2.583 -17.969 1.00 57.91 77 SER A CA 1
ATOM 540 C C . SER A 1 77 ? 22.221 -1.554 -16.947 1.00 57.91 77 SER A C 1
ATOM 542 O O . SER A 1 77 ? 22.290 -1.794 -15.740 1.00 57.91 77 SER A O 1
ATOM 544 N N . GLU A 1 78 ? 21.717 -0.420 -17.425 1.00 71.94 78 GLU A N 1
ATOM 545 C CA . GLU A 1 78 ? 21.127 0.610 -16.580 1.00 71.94 78 GLU A CA 1
ATOM 546 C C . GLU A 1 78 ? 19.693 0.207 -16.191 1.00 71.94 78 GLU A C 1
ATOM 548 O O . GLU A 1 78 ? 18.930 -0.374 -16.974 1.00 71.94 78 GLU A O 1
ATOM 553 N N . PHE A 1 79 ? 19.339 0.457 -14.930 1.00 80.00 79 PHE A N 1
ATOM 554 C CA . PHE A 1 79 ? 18.012 0.177 -14.392 1.00 80.00 79 PHE A CA 1
ATOM 555 C C . PHE A 1 79 ? 17.321 1.493 -14.059 1.00 80.00 79 PHE A C 1
ATOM 557 O O . PHE A 1 79 ? 17.840 2.287 -13.274 1.00 80.00 79 PHE A O 1
ATOM 564 N N . ALA A 1 80 ? 16.126 1.696 -14.606 1.00 84.94 80 ALA A N 1
ATOM 565 C CA . ALA A 1 80 ? 15.284 2.841 -14.292 1.00 84.94 80 ALA A CA 1
ATOM 566 C C . ALA A 1 80 ? 14.185 2.435 -13.302 1.00 84.94 80 ALA A C 1
ATOM 568 O O . ALA A 1 80 ? 13.616 1.346 -13.387 1.00 84.94 80 ALA A O 1
ATOM 569 N N . LEU A 1 81 ? 13.891 3.316 -12.346 1.00 89.19 81 LEU A N 1
ATOM 570 C CA . LEU A 1 81 ? 12.837 3.121 -11.353 1.00 89.19 81 LEU A CA 1
ATOM 571 C C . LEU A 1 81 ? 11.624 3.969 -11.725 1.00 89.19 81 LEU A C 1
ATOM 573 O O . LEU A 1 81 ? 11.740 5.188 -11.834 1.00 89.19 81 LEU A O 1
ATOM 577 N N . VAL A 1 82 ? 10.467 3.330 -11.851 1.00 90.38 82 VAL A N 1
ATOM 578 C CA . VAL A 1 82 ? 9.179 3.991 -12.077 1.00 90.38 82 VAL A CA 1
ATOM 579 C C . VAL A 1 82 ? 8.346 3.853 -10.816 1.00 90.38 82 VAL A C 1
ATOM 581 O O . VAL A 1 82 ? 8.099 2.748 -10.339 1.00 90.38 82 VAL A O 1
ATOM 584 N N . VAL A 1 83 ? 7.956 4.986 -10.242 1.00 91.38 83 VAL A N 1
ATOM 585 C CA . VAL A 1 83 ? 7.069 5.034 -9.078 1.00 91.38 83 VAL A CA 1
ATOM 586 C C . VAL A 1 83 ? 5.636 5.065 -9.578 1.00 91.38 83 VAL A C 1
ATOM 588 O O . VAL A 1 83 ? 5.343 5.865 -10.456 1.00 91.38 83 VAL A O 1
ATOM 591 N N . ASP A 1 84 ? 4.774 4.256 -8.965 1.00 90.62 84 ASP A N 1
ATOM 592 C CA . ASP A 1 84 ? 3.358 4.135 -9.324 1.00 90.62 84 ASP A CA 1
ATOM 593 C C . ASP A 1 84 ? 3.160 3.752 -10.803 1.00 90.62 84 ASP A C 1
ATOM 595 O O . ASP A 1 84 ? 2.629 4.538 -11.585 1.00 90.62 84 ASP A O 1
ATOM 599 N N . PRO A 1 85 ? 3.666 2.572 -11.219 1.00 91.62 85 PRO A N 1
ATOM 600 C CA . PRO A 1 85 ? 3.621 2.167 -12.614 1.00 91.62 85 PRO A CA 1
ATOM 601 C C . PRO A 1 85 ? 2.184 1.895 -13.065 1.00 91.62 85 PRO A C 1
ATOM 603 O O . PRO A 1 85 ? 1.427 1.181 -12.399 1.00 91.62 85 PRO A O 1
ATOM 606 N N . THR A 1 86 ? 1.860 2.398 -14.249 1.00 92.19 86 THR A N 1
ATOM 607 C CA . THR A 1 86 ? 0.621 2.092 -14.968 1.00 92.19 86 THR A CA 1
ATOM 608 C C . THR A 1 86 ? 0.621 0.661 -15.506 1.00 92.19 86 THR A C 1
ATOM 610 O O . THR A 1 86 ? 1.667 0.011 -15.614 1.00 92.19 86 THR A O 1
ATOM 613 N N . LEU A 1 87 ? -0.545 0.160 -15.922 1.00 90.94 87 LEU A N 1
ATOM 614 C CA . LEU A 1 87 ? -0.656 -1.180 -16.507 1.00 90.94 87 LEU A CA 1
ATOM 615 C C . LEU A 1 87 ? 0.243 -1.368 -17.739 1.00 90.94 87 LEU A C 1
ATOM 617 O O . LEU A 1 87 ? 0.807 -2.445 -17.926 1.00 90.94 87 LEU A O 1
ATOM 621 N N . ASN A 1 88 ? 0.396 -0.326 -18.561 1.00 89.75 88 ASN A N 1
ATOM 622 C CA . ASN A 1 88 ? 1.277 -0.358 -19.727 1.00 89.75 88 ASN A CA 1
ATOM 623 C C . ASN A 1 88 ? 2.753 -0.456 -19.313 1.00 89.75 88 ASN A C 1
ATOM 625 O O . ASN A 1 88 ? 3.487 -1.280 -19.843 1.00 89.75 88 ASN A O 1
ATOM 629 N N . GLU A 1 89 ? 3.181 0.335 -18.328 1.00 89.88 89 GLU A N 1
ATOM 630 C CA . GLU A 1 89 ? 4.568 0.317 -17.846 1.00 89.88 89 GLU A CA 1
ATOM 631 C C . GLU A 1 89 ? 4.922 -1.008 -17.171 1.00 89.88 89 GLU A C 1
ATOM 633 O O . GLU A 1 89 ? 6.039 -1.493 -17.326 1.00 89.88 89 GLU A O 1
ATOM 638 N N . LEU A 1 90 ? 3.970 -1.638 -16.473 1.00 88.12 90 LEU A N 1
ATOM 639 C CA . LEU A 1 90 ? 4.170 -2.939 -15.832 1.00 88.12 90 LEU A CA 1
ATOM 640 C C . LEU A 1 90 ? 4.597 -4.035 -16.818 1.00 88.12 90 LEU A C 1
ATOM 642 O O . LEU A 1 90 ? 5.359 -4.921 -16.428 1.00 88.12 90 LEU A O 1
ATOM 646 N N . GLN A 1 91 ? 4.164 -3.970 -18.080 1.00 85.88 91 GLN A N 1
ATOM 647 C CA . GLN A 1 91 ? 4.540 -4.950 -19.107 1.00 85.88 91 GLN A CA 1
ATOM 648 C C . GLN A 1 91 ? 6.039 -4.917 -19.427 1.00 85.88 91 GLN A C 1
ATOM 650 O O . GLN A 1 91 ? 6.635 -5.964 -19.674 1.00 85.88 91 GLN A O 1
ATOM 655 N N . ASP A 1 92 ? 6.650 -3.737 -19.341 1.00 85.38 92 ASP A N 1
ATOM 656 C CA . ASP A 1 92 ? 8.070 -3.525 -19.627 1.00 85.38 92 ASP A CA 1
ATOM 657 C C . ASP A 1 92 ? 8.953 -3.686 -18.374 1.00 85.38 92 ASP A C 1
ATOM 659 O O . ASP A 1 92 ? 10.187 -3.644 -18.447 1.00 85.38 92 ASP A O 1
ATOM 663 N N . THR A 1 93 ? 8.344 -3.883 -17.196 1.00 86.44 93 THR A N 1
ATOM 664 C CA . THR A 1 93 ? 9.084 -4.051 -15.938 1.00 86.44 93 THR A CA 1
ATOM 665 C C . THR A 1 93 ? 9.673 -5.445 -15.784 1.00 86.44 93 THR A C 1
ATOM 667 O O . THR A 1 93 ? 9.015 -6.470 -15.951 1.00 86.44 93 THR A O 1
ATOM 670 N N . VAL A 1 94 ? 10.937 -5.479 -15.365 1.00 87.81 94 VAL A N 1
ATOM 671 C CA . VAL A 1 94 ? 11.646 -6.705 -14.979 1.00 87.81 94 VAL A CA 1
ATOM 672 C C . VAL A 1 94 ? 11.198 -7.176 -13.602 1.00 87.81 94 VAL A C 1
ATOM 674 O O . VAL A 1 94 ? 11.133 -8.373 -13.330 1.00 87.81 94 VAL A O 1
ATOM 677 N N . ALA A 1 95 ? 10.914 -6.235 -12.709 1.00 89.31 95 ALA A N 1
ATOM 678 C CA . ALA A 1 95 ? 10.449 -6.529 -11.368 1.00 89.31 95 ALA A CA 1
ATOM 679 C C . ALA A 1 95 ? 9.567 -5.402 -10.853 1.00 89.31 95 ALA A C 1
ATOM 681 O O . ALA A 1 95 ? 9.754 -4.238 -11.202 1.00 89.31 95 ALA A O 1
ATOM 682 N N . THR A 1 96 ? 8.646 -5.750 -9.970 1.00 91.00 96 THR A N 1
ATOM 683 C CA . THR A 1 96 ? 7.794 -4.807 -9.267 1.00 91.00 96 THR A CA 1
ATOM 684 C C . THR A 1 96 ? 7.918 -5.026 -7.771 1.00 91.00 96 THR A C 1
ATOM 686 O O . THR A 1 96 ? 8.022 -6.152 -7.279 1.00 91.00 96 THR A O 1
ATOM 689 N N . LEU A 1 97 ? 7.950 -3.922 -7.041 1.00 92.12 97 LEU A N 1
ATOM 690 C CA . LEU A 1 97 ? 8.145 -3.884 -5.604 1.00 92.12 97 LEU A CA 1
ATOM 691 C C . LEU A 1 97 ? 6.957 -3.169 -4.991 1.00 92.12 97 LEU A C 1
ATOM 693 O O . LEU A 1 97 ? 6.810 -1.958 -5.151 1.00 92.12 97 LEU A O 1
ATOM 697 N N . THR A 1 98 ? 6.123 -3.920 -4.288 1.00 92.56 98 THR A N 1
ATOM 698 C CA . THR A 1 98 ? 4.983 -3.386 -3.552 1.00 92.56 98 THR A CA 1
ATOM 699 C C . THR A 1 98 ? 5.340 -3.298 -2.079 1.00 92.56 98 THR A C 1
ATOM 701 O O . THR A 1 98 ? 5.717 -4.287 -1.450 1.00 92.56 98 THR A O 1
ATOM 704 N N . MET A 1 99 ? 5.206 -2.103 -1.511 1.00 93.06 99 MET A N 1
ATOM 705 C CA . MET A 1 99 ? 5.457 -1.871 -0.095 1.00 93.06 99 MET A CA 1
ATOM 706 C C . MET A 1 99 ? 4.238 -1.243 0.566 1.00 93.06 99 MET A C 1
ATOM 708 O O . MET A 1 99 ? 3.643 -0.314 0.021 1.00 93.06 99 MET A O 1
ATOM 712 N N . ALA A 1 100 ? 3.911 -1.706 1.771 1.00 93.88 100 ALA A N 1
ATOM 713 C CA . ALA A 1 100 ? 3.006 -1.020 2.685 1.00 93.88 100 ALA A CA 1
ATOM 714 C C . ALA A 1 100 ? 3.780 -0.486 3.899 1.00 93.88 100 ALA A C 1
ATOM 716 O O . ALA A 1 100 ? 4.697 -1.127 4.420 1.00 93.88 100 ALA A O 1
ATOM 717 N N . TRP A 1 101 ? 3.436 0.722 4.329 1.00 93.44 101 TRP A N 1
ATOM 718 C CA . TRP A 1 101 ? 4.224 1.535 5.242 1.00 93.44 101 TRP A CA 1
ATOM 719 C C . TRP A 1 101 ? 3.322 2.282 6.221 1.00 93.44 101 TRP A C 1
ATOM 721 O O . TRP A 1 101 ? 2.338 2.902 5.829 1.00 93.44 101 TRP A O 1
ATOM 731 N N . MET A 1 102 ? 3.698 2.262 7.497 1.00 93.88 102 MET A N 1
ATOM 732 C CA . MET A 1 102 ? 3.116 3.099 8.544 1.00 93.88 102 MET A CA 1
ATOM 733 C C . MET A 1 102 ? 4.047 4.288 8.806 1.00 93.88 102 MET A C 1
ATOM 735 O O . MET A 1 102 ? 5.118 4.112 9.405 1.00 93.88 102 MET A O 1
ATOM 739 N N . PRO A 1 103 ? 3.709 5.495 8.319 1.00 89.88 103 PRO A N 1
ATOM 740 C CA . PRO A 1 103 ? 4.642 6.611 8.274 1.00 89.88 103 PRO A CA 1
ATOM 741 C C . PRO A 1 103 ? 4.939 7.260 9.620 1.00 89.88 103 PRO A C 1
ATOM 743 O O . PRO A 1 103 ? 6.074 7.694 9.825 1.00 89.88 103 PRO A O 1
ATOM 746 N N . ASN A 1 104 ? 3.991 7.283 10.556 1.00 90.50 104 ASN A N 1
ATOM 747 C CA . ASN A 1 104 ? 4.235 7.798 11.902 1.00 90.50 104 ASN A CA 1
ATOM 748 C C . ASN A 1 104 ? 5.094 6.816 12.709 1.00 90.50 104 ASN A C 1
ATOM 750 O O . ASN A 1 104 ? 5.973 7.242 13.456 1.00 90.50 104 ASN A O 1
ATOM 754 N N . ARG A 1 105 ? 4.901 5.502 12.513 1.00 90.31 105 ARG A N 1
ATOM 755 C CA . ARG A 1 105 ? 5.699 4.456 13.186 1.00 90.31 105 ARG A CA 1
ATOM 756 C C . ARG A 1 105 ? 7.007 4.106 12.476 1.00 90.31 105 ARG A C 1
ATOM 758 O O . ARG A 1 105 ? 7.824 3.383 13.037 1.00 90.31 105 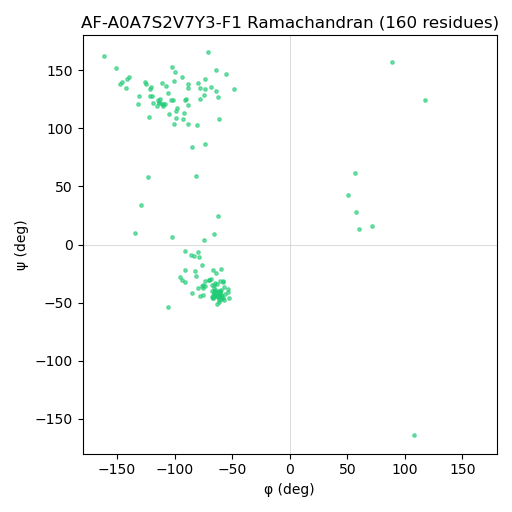ARG A O 1
ATOM 765 N N . LYS A 1 106 ? 7.215 4.618 11.260 1.00 90.75 106 LYS A N 1
ATOM 766 C CA . LYS A 1 106 ? 8.353 4.305 10.383 1.00 90.75 106 LYS A CA 1
ATOM 767 C C . LYS A 1 106 ? 8.572 2.795 10.209 1.00 90.75 106 LYS A C 1
ATOM 769 O O . LYS A 1 106 ? 9.712 2.330 10.248 1.00 90.75 106 LYS A O 1
ATOM 774 N N . MET A 1 107 ? 7.484 2.049 10.035 1.00 91.81 107 MET A N 1
ATOM 775 C CA . MET A 1 107 ? 7.500 0.587 9.970 1.00 91.81 107 MET A CA 1
ATOM 776 C C . MET A 1 107 ? 6.922 0.092 8.644 1.00 91.81 107 MET A C 1
ATOM 778 O O . MET A 1 107 ? 5.863 0.552 8.219 1.00 91.81 107 MET A O 1
ATOM 782 N N . VAL A 1 108 ? 7.609 -0.861 8.010 1.00 93.06 108 VAL A N 1
ATOM 783 C CA . VAL A 1 108 ? 7.083 -1.611 6.861 1.00 93.06 108 VAL A CA 1
ATOM 784 C C . VAL A 1 108 ? 6.114 -2.662 7.393 1.00 93.06 108 VAL A C 1
ATOM 786 O O . VAL A 1 108 ? 6.491 -3.445 8.262 1.00 93.06 108 VAL A O 1
ATOM 789 N N . THR A 1 109 ? 4.880 -2.679 6.896 1.00 91.62 109 THR A N 1
ATOM 790 C CA . THR A 1 109 ? 3.888 -3.703 7.271 1.00 91.62 109 THR A CA 1
ATOM 791 C C . THR A 1 109 ? 3.844 -4.853 6.278 1.00 91.62 109 THR A C 1
ATOM 793 O O . THR A 1 109 ? 3.539 -5.980 6.653 1.00 91.62 109 THR A O 1
ATOM 796 N N . LEU A 1 110 ? 4.186 -4.576 5.021 1.00 93.19 110 LEU A N 1
ATOM 797 C CA . LEU A 1 110 ? 4.247 -5.558 3.953 1.00 93.19 110 LEU A CA 1
ATOM 798 C C . LEU A 1 110 ? 5.357 -5.180 2.973 1.00 93.19 110 LEU A C 1
ATOM 800 O O . LEU A 1 110 ? 5.496 -4.014 2.597 1.00 93.19 110 LEU A O 1
ATOM 804 N N . TRP A 1 111 ? 6.098 -6.191 2.537 1.00 92.19 111 TRP A N 1
ATOM 805 C CA . TRP A 1 111 ? 7.040 -6.117 1.434 1.00 92.19 111 TRP A CA 1
ATOM 806 C C . TRP A 1 111 ? 6.788 -7.295 0.499 1.00 92.19 111 TRP A C 1
ATOM 808 O O . TRP A 1 111 ? 6.882 -8.444 0.926 1.00 92.19 111 TRP A O 1
ATOM 818 N N . GLU A 1 112 ? 6.482 -7.002 -0.760 1.00 91.44 112 GLU A N 1
ATOM 819 C CA . GLU A 1 112 ? 6.238 -7.995 -1.801 1.00 91.44 112 GLU A CA 1
ATOM 820 C C . GLU A 1 112 ? 7.065 -7.626 -3.035 1.00 91.44 112 GLU A C 1
ATOM 822 O O . GLU A 1 112 ? 7.001 -6.497 -3.526 1.00 91.44 112 GLU A O 1
ATOM 827 N N . GLN A 1 113 ? 7.834 -8.584 -3.545 1.00 90.69 113 GLN A N 1
ATOM 828 C CA . GLN A 1 113 ? 8.598 -8.436 -4.777 1.00 90.69 113 GLN A CA 1
ATOM 829 C C . GLN A 1 113 ? 8.116 -9.466 -5.790 1.00 90.69 113 GLN A C 1
ATOM 831 O O . GLN A 1 113 ? 8.210 -10.668 -5.549 1.00 90.69 113 GLN A O 1
ATOM 836 N N . GLN A 1 114 ? 7.655 -8.990 -6.941 1.00 89.44 114 GLN A N 1
ATOM 837 C CA . GLN A 1 114 ? 7.257 -9.835 -8.059 1.00 89.44 114 GLN A CA 1
ATOM 838 C C . GLN A 1 114 ? 8.223 -9.612 -9.214 1.00 89.44 114 GLN A C 1
ATOM 840 O O . GLN A 1 114 ? 8.397 -8.488 -9.671 1.00 89.44 114 GLN A O 1
ATOM 845 N N . ASN A 1 115 ? 8.864 -10.680 -9.681 1.00 86.94 115 ASN A N 1
ATOM 846 C CA . ASN A 1 115 ? 9.813 -10.610 -10.788 1.00 86.94 115 ASN A CA 1
ATOM 847 C C . ASN A 1 115 ? 9.173 -11.189 -12.051 1.00 86.94 115 ASN A C 1
ATOM 849 O O . ASN A 1 115 ? 8.661 -12.310 -12.039 1.00 86.94 115 ASN A O 1
ATOM 853 N N . SER A 1 116 ? 9.253 -10.442 -13.145 1.00 75.75 116 SER A N 1
ATOM 854 C CA . SER A 1 116 ? 8.857 -10.874 -14.480 1.00 75.75 116 SER A CA 1
ATOM 855 C C . SER A 1 116 ? 10.033 -11.628 -15.112 1.00 75.75 116 SER A C 1
ATOM 857 O O . SER A 1 116 ? 10.862 -11.059 -15.818 1.00 75.75 116 SER A O 1
ATOM 859 N N . GLY A 1 117 ? 10.153 -12.924 -14.807 1.00 67.81 117 GLY A N 1
ATOM 860 C CA . GLY A 1 117 ? 11.166 -13.821 -15.384 1.00 67.81 117 GLY A CA 1
ATOM 861 C C . GLY A 1 117 ? 12.295 -14.234 -14.428 1.00 67.81 117 GLY A C 1
ATOM 862 O O . GLY A 1 117 ? 12.181 -14.132 -13.211 1.00 67.81 117 GLY A O 1
ATOM 863 N N . MET A 1 118 ? 13.393 -14.758 -14.987 1.00 59.09 118 MET A N 1
ATOM 864 C CA . MET A 1 118 ? 14.496 -15.381 -14.226 1.00 59.09 118 MET A CA 1
ATOM 865 C C . MET A 1 118 ? 15.519 -14.368 -13.674 1.00 59.09 118 MET A C 1
ATOM 867 O O . MET A 1 118 ? 16.405 -14.729 -12.901 1.00 59.09 118 MET A 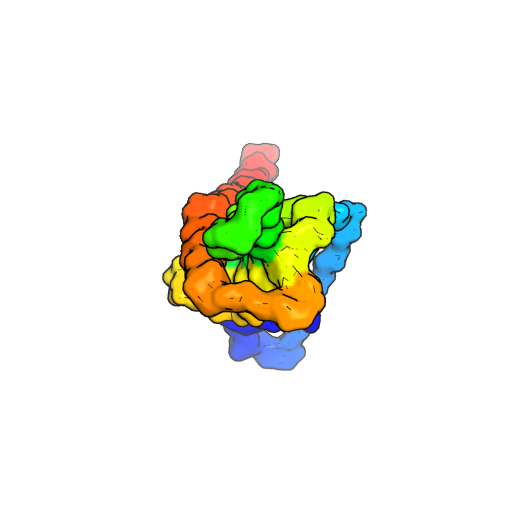O 1
ATOM 871 N N . THR A 1 119 ? 15.449 -13.100 -14.087 1.00 66.19 119 THR A N 1
ATOM 872 C CA . THR A 1 119 ? 16.425 -12.080 -13.685 1.00 66.19 119 THR A CA 1
ATOM 873 C C . THR A 1 119 ? 15.943 -11.339 -12.449 1.00 66.19 119 THR A C 1
ATOM 875 O O . THR A 1 119 ? 15.035 -10.516 -12.529 1.00 66.19 119 THR A O 1
ATOM 878 N N . VAL A 1 120 ? 16.585 -11.598 -11.312 1.00 74.94 120 VAL A N 1
ATOM 879 C CA . VAL A 1 120 ? 16.426 -10.760 -10.122 1.00 74.94 120 VAL A CA 1
ATOM 880 C C . VAL A 1 120 ? 17.176 -9.439 -10.326 1.00 74.94 120 VAL A C 1
ATOM 882 O O . VAL A 1 120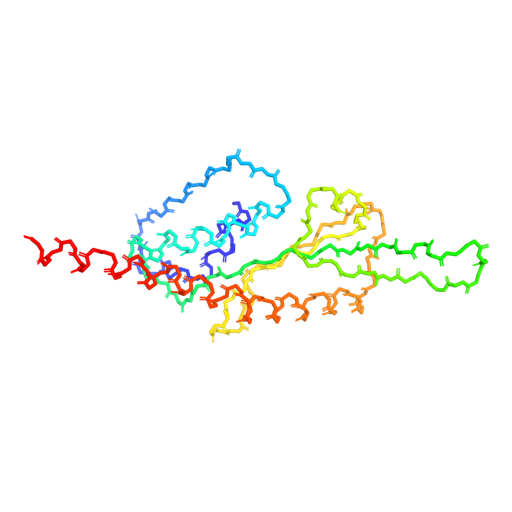 ? 18.321 -9.456 -10.791 1.00 74.94 120 VAL A O 1
ATOM 885 N N . PRO A 1 121 ? 16.564 -8.284 -10.016 1.00 76.56 121 PRO A N 1
ATOM 886 C CA . PRO A 1 121 ? 17.267 -7.011 -10.060 1.00 76.56 121 PRO A CA 1
ATOM 887 C C . PRO A 1 121 ? 18.396 -6.992 -9.014 1.00 76.56 121 PRO A C 1
ATOM 889 O O . PRO A 1 121 ? 18.268 -7.617 -7.955 1.00 76.56 121 PRO A O 1
ATOM 892 N N . PRO A 1 122 ? 19.498 -6.261 -9.261 1.00 81.31 122 PRO A N 1
ATOM 893 C CA . PRO A 1 122 ? 20.564 -6.105 -8.280 1.00 81.31 122 PRO A CA 1
ATOM 894 C C . PRO A 1 122 ? 20.045 -5.566 -6.939 1.00 81.31 122 PRO A C 1
ATOM 896 O O . PRO A 1 122 ? 19.143 -4.722 -6.881 1.00 81.31 122 PRO A O 1
ATOM 899 N N . ALA A 1 123 ? 20.668 -6.001 -5.840 1.00 83.00 123 ALA A N 1
ATOM 900 C CA . ALA A 1 123 ? 20.284 -5.576 -4.492 1.00 83.00 123 ALA A CA 1
ATOM 901 C C . ALA A 1 123 ? 20.406 -4.052 -4.289 1.00 83.00 123 ALA A C 1
ATOM 903 O O . ALA A 1 123 ? 19.605 -3.461 -3.563 1.00 83.00 123 ALA A O 1
ATOM 904 N N . ALA A 1 124 ? 21.360 -3.403 -4.968 1.00 85.50 124 ALA A N 1
ATOM 905 C CA . ALA A 1 124 ? 21.530 -1.951 -4.929 1.00 85.50 124 ALA A CA 1
ATOM 906 C C . ALA A 1 124 ? 20.290 -1.213 -5.465 1.00 85.50 124 ALA A C 1
ATOM 908 O O . ALA A 1 124 ? 19.753 -0.335 -4.790 1.00 85.50 124 ALA A O 1
ATOM 909 N N . VAL A 1 125 ? 19.778 -1.642 -6.624 1.00 85.50 125 VAL A N 1
ATOM 910 C CA . VAL A 1 125 ? 18.591 -1.057 -7.272 1.00 85.50 125 VAL A CA 1
ATOM 911 C C . VAL A 1 125 ? 17.341 -1.297 -6.425 1.00 85.50 125 VAL A C 1
ATOM 913 O O . VAL A 1 125 ? 16.553 -0.383 -6.198 1.00 85.50 125 VAL A O 1
ATOM 916 N N . THR A 1 126 ? 17.196 -2.504 -5.875 1.00 86.69 126 THR A N 1
ATOM 917 C CA . THR A 1 126 ? 16.072 -2.855 -4.988 1.00 86.69 126 THR A CA 1
ATOM 918 C C . THR A 1 126 ? 16.068 -2.002 -3.714 1.00 86.69 126 THR A C 1
ATOM 920 O O . THR A 1 126 ? 15.022 -1.523 -3.276 1.00 86.69 126 THR A O 1
ATOM 923 N N . THR A 1 127 ? 17.246 -1.751 -3.136 1.00 89.44 127 THR A N 1
ATOM 924 C CA . THR A 1 127 ? 17.389 -0.902 -1.942 1.00 89.44 127 THR A CA 1
ATOM 925 C C . THR A 1 127 ? 17.066 0.558 -2.254 1.00 89.44 127 THR A C 1
ATOM 927 O O . THR A 1 127 ? 16.383 1.226 -1.476 1.00 89.44 127 THR A O 1
ATOM 930 N N . GLN A 1 128 ? 17.503 1.051 -3.414 1.00 89.75 128 GLN A N 1
ATOM 931 C CA . GLN A 1 128 ? 17.154 2.389 -3.881 1.00 89.75 128 GLN A CA 1
ATOM 932 C C . GLN A 1 128 ? 15.640 2.524 -4.094 1.00 89.75 128 GLN A C 1
ATOM 934 O O . GLN A 1 128 ? 15.044 3.487 -3.615 1.00 89.75 128 GLN A O 1
ATOM 939 N N . ALA A 1 129 ? 15.000 1.537 -4.725 1.00 88.62 129 ALA A N 1
ATOM 940 C CA . ALA A 1 129 ? 13.551 1.499 -4.908 1.00 88.62 129 ALA A CA 1
ATOM 941 C C . ALA A 1 129 ? 12.796 1.514 -3.572 1.00 88.62 129 ALA A C 1
ATOM 943 O O . ALA A 1 129 ? 11.846 2.280 -3.406 1.00 88.62 129 ALA A O 1
ATOM 944 N N . LEU A 1 130 ? 13.258 0.742 -2.584 1.00 90.50 130 LEU A N 1
ATOM 945 C CA . LEU A 1 130 ? 12.713 0.757 -1.225 1.00 90.50 130 LEU A CA 1
ATOM 946 C C . LEU A 1 130 ? 12.811 2.154 -0.590 1.00 90.50 130 LEU A C 1
ATOM 948 O O . LEU A 1 130 ? 11.849 2.643 0.010 1.00 90.50 130 LEU A O 1
ATOM 952 N N . GLN A 1 131 ? 13.960 2.818 -0.726 1.00 90.88 131 GLN A N 1
ATOM 953 C CA . GLN A 1 131 ? 14.162 4.157 -0.180 1.00 90.88 131 GLN A CA 1
ATOM 954 C C . GLN A 1 131 ? 13.260 5.193 -0.861 1.00 90.88 131 GLN A C 1
ATOM 956 O O . GLN A 1 131 ? 12.662 6.021 -0.167 1.00 90.88 131 GLN A O 1
ATOM 961 N N . THR A 1 132 ? 13.108 5.120 -2.184 1.00 89.88 132 THR A N 1
ATOM 962 C CA . THR A 1 132 ? 12.185 5.970 -2.947 1.00 89.88 132 THR A CA 1
ATOM 963 C C . THR A 1 132 ? 10.741 5.741 -2.505 1.00 89.88 132 THR A C 1
ATOM 965 O O . THR A 1 132 ? 10.066 6.698 -2.125 1.00 89.88 132 THR A O 1
ATOM 968 N N . ASN A 1 133 ? 10.298 4.483 -2.422 1.00 90.69 133 ASN A N 1
ATOM 969 C CA . ASN A 1 133 ? 8.969 4.114 -1.928 1.00 90.69 133 ASN A CA 1
ATOM 970 C C . ASN A 1 133 ? 8.684 4.713 -0.553 1.00 90.69 133 ASN A C 1
ATOM 972 O O . ASN A 1 133 ? 7.637 5.317 -0.322 1.00 90.69 133 ASN A O 1
ATOM 976 N N . ARG A 1 134 ? 9.647 4.619 0.365 1.00 91.06 134 ARG A N 1
ATOM 977 C CA . ARG A 1 134 ? 9.502 5.171 1.713 1.00 91.06 134 ARG A CA 1
ATOM 978 C C . ARG A 1 134 ? 9.303 6.686 1.688 1.00 91.06 134 ARG A C 1
ATOM 980 O O . ARG A 1 134 ? 8.493 7.218 2.455 1.00 91.06 134 ARG A O 1
ATOM 987 N N . GLN A 1 135 ? 10.044 7.389 0.832 1.00 91.19 135 GLN A N 1
ATOM 988 C CA . GLN A 1 135 ? 9.921 8.837 0.684 1.00 91.19 135 GLN A CA 1
ATOM 989 C C . GLN A 1 135 ? 8.564 9.228 0.095 1.00 91.19 135 GLN A C 1
ATOM 991 O O . GLN A 1 135 ? 7.927 10.132 0.634 1.00 91.19 135 GLN A O 1
ATOM 996 N N . VAL A 1 136 ? 8.096 8.522 -0.935 1.00 90.50 136 VAL A N 1
ATOM 997 C CA . VAL A 1 136 ? 6.797 8.751 -1.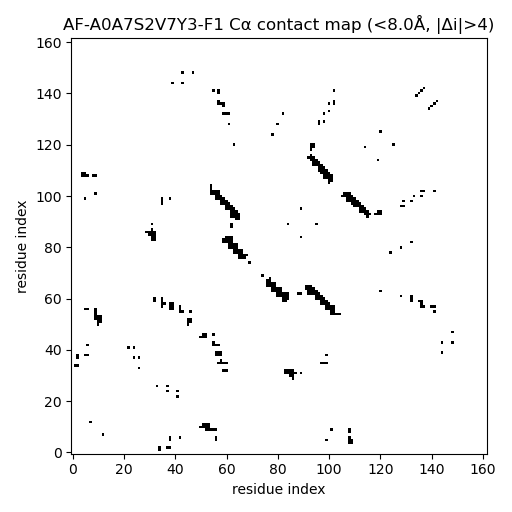591 1.00 90.50 136 VAL A CA 1
ATOM 998 C C . VAL A 1 136 ? 5.647 8.505 -0.613 1.00 90.50 136 VAL A C 1
ATOM 1000 O O . VAL A 1 136 ? 4.831 9.400 -0.386 1.00 90.50 136 VAL A O 1
ATOM 1003 N N . CYS A 1 137 ? 5.642 7.355 0.067 1.00 87.56 137 CYS A N 1
ATOM 1004 C CA . CYS A 1 137 ? 4.647 7.005 1.084 1.00 87.56 137 CYS A CA 1
ATOM 1005 C C . CYS A 1 137 ? 4.514 8.072 2.180 1.00 87.56 137 CYS A C 1
ATOM 1007 O O . CYS A 1 137 ? 3.413 8.344 2.661 1.00 87.56 137 CYS A O 1
ATOM 1009 N N . THR A 1 138 ? 5.636 8.671 2.590 1.00 89.50 138 THR A N 1
ATOM 1010 C CA . THR A 1 138 ? 5.664 9.646 3.689 1.00 89.50 138 THR A CA 1
ATOM 1011 C C . THR A 1 138 ? 5.330 11.062 3.219 1.00 89.50 138 THR A C 1
ATOM 1013 O O . THR A 1 138 ? 4.622 11.784 3.918 1.00 89.50 138 THR A O 1
ATOM 1016 N N . LYS A 1 139 ? 5.853 11.484 2.062 1.00 88.88 139 LYS A N 1
ATOM 1017 C CA . LYS A 1 139 ? 5.758 12.874 1.592 1.00 88.88 139 LYS A CA 1
ATOM 1018 C C . LYS A 1 139 ? 4.532 13.149 0.730 1.00 88.88 139 LYS A C 1
ATOM 1020 O O . LYS A 1 139 ? 4.047 14.272 0.761 1.00 88.88 139 LYS A O 1
ATOM 1025 N N . LEU A 1 140 ? 4.065 12.170 -0.043 1.00 86.94 140 LEU A N 1
ATOM 1026 C CA . LEU A 1 140 ? 3.009 12.375 -1.036 1.00 86.94 140 LEU A CA 1
ATOM 1027 C C . LEU A 1 140 ? 1.679 11.780 -0.576 1.00 86.94 140 LEU A C 1
ATOM 1029 O O . LEU A 1 140 ? 0.686 12.498 -0.486 1.00 86.94 140 LEU A O 1
ATOM 1033 N N . ILE A 1 141 ? 1.665 10.500 -0.204 1.00 87.75 141 ILE A N 1
ATOM 1034 C CA . ILE A 1 141 ? 0.403 9.789 0.059 1.00 87.75 141 ILE A CA 1
ATOM 1035 C C . ILE A 1 141 ? -0.186 10.145 1.420 1.00 87.75 141 ILE A C 1
ATOM 1037 O O . ILE A 1 141 ? -1.384 10.401 1.529 1.00 87.75 141 ILE A O 1
ATOM 1041 N N . LEU A 1 142 ? 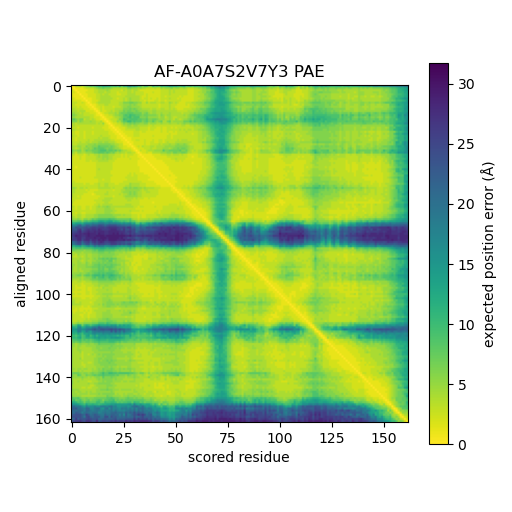0.637 10.193 2.472 1.00 90.19 142 LEU A N 1
ATOM 1042 C CA . LEU A 1 142 ? 0.131 10.475 3.816 1.00 90.19 142 LEU A CA 1
ATOM 1043 C C . LEU A 1 142 ? -0.606 11.827 3.914 1.00 90.19 142 LEU A C 1
ATOM 1045 O O . LEU A 1 142 ? -1.695 11.845 4.494 1.00 90.19 142 LEU A O 1
ATOM 1049 N N . PRO A 1 143 ? -0.084 12.950 3.376 1.00 91.44 143 PRO A N 1
ATOM 1050 C CA . PRO A 1 143 ? -0.824 14.211 3.381 1.00 91.44 143 PRO A CA 1
ATOM 1051 C C . PRO A 1 143 ? -2.161 14.127 2.643 1.00 91.44 143 PRO A C 1
ATOM 1053 O O . PRO A 1 143 ? -3.143 14.676 3.134 1.00 91.44 143 PRO A O 1
ATOM 1056 N N . GLN A 1 144 ? -2.221 13.416 1.513 1.00 90.50 144 GLN A N 1
ATOM 1057 C CA . GLN A 1 144 ? -3.453 13.263 0.736 1.00 90.50 144 GLN A CA 1
ATOM 1058 C C . GLN A 1 144 ? -4.509 12.453 1.496 1.00 90.50 144 GLN A C 1
ATOM 1060 O O . GLN A 1 144 ? -5.650 12.897 1.607 1.00 90.50 144 GLN A O 1
ATOM 1065 N N . LEU A 1 145 ? -4.128 11.324 2.104 1.00 89.19 145 LEU A N 1
ATOM 1066 C CA . LEU A 1 145 ? -5.049 10.529 2.926 1.00 89.19 145 LEU A CA 1
ATOM 1067 C C . LEU A 1 145 ? -5.549 11.308 4.145 1.00 89.19 145 LEU A C 1
ATOM 1069 O O . LEU A 1 145 ? -6.735 11.271 4.464 1.00 89.19 145 LEU A O 1
ATOM 1073 N N . ARG A 1 146 ? -4.663 12.055 4.813 1.00 91.12 146 ARG A N 1
ATOM 1074 C CA . ARG A 1 146 ? -5.059 12.924 5.928 1.00 91.12 146 ARG A CA 1
ATOM 1075 C C . ARG A 1 146 ? -6.019 14.014 5.480 1.00 91.12 146 ARG A C 1
ATOM 1077 O O . ARG A 1 146 ? -6.989 14.278 6.177 1.00 91.12 146 ARG A O 1
ATOM 1084 N N . HIS A 1 147 ? -5.762 14.635 4.333 1.00 91.44 147 HIS A N 1
ATOM 1085 C CA . HIS A 1 147 ? -6.652 15.654 3.797 1.00 91.44 147 HIS A CA 1
ATOM 1086 C C . HIS A 1 147 ? -8.038 15.075 3.487 1.00 91.44 147 HIS A C 1
ATOM 1088 O O . HIS A 1 147 ? -9.034 15.671 3.885 1.00 91.44 147 HIS A O 1
ATOM 1094 N N . ALA A 1 148 ? -8.104 13.887 2.878 1.00 89.00 148 ALA A N 1
ATOM 1095 C CA . ALA A 1 148 ? -9.363 13.189 2.618 1.00 89.00 148 ALA A CA 1
ATOM 1096 C C . ALA A 1 148 ? -10.146 12.888 3.910 1.00 89.00 148 ALA A C 1
ATOM 1098 O O . ALA A 1 148 ? -11.345 13.149 3.972 1.00 89.00 148 ALA A O 1
ATOM 1099 N N . LEU A 1 149 ? -9.472 12.418 4.968 1.00 87.81 149 LEU A N 1
ATOM 1100 C CA . LEU A 1 149 ? -10.104 12.210 6.279 1.00 87.81 149 LEU A CA 1
ATOM 1101 C C . LEU A 1 149 ? -10.631 13.512 6.881 1.00 87.81 149 LEU A C 1
ATOM 1103 O O . LEU A 1 149 ? -11.759 13.564 7.358 1.00 87.81 149 LEU A O 1
ATOM 1107 N N . LEU A 1 150 ? -9.836 14.583 6.838 1.00 89.12 150 LEU A N 1
ATOM 1108 C CA . LEU A 1 150 ? -10.257 15.880 7.365 1.00 89.12 150 LEU A CA 1
ATOM 1109 C C . LEU A 1 150 ? -11.479 16.424 6.619 1.00 89.12 150 LEU A C 1
ATOM 1111 O O . LEU A 1 150 ? -12.391 16.944 7.254 1.00 89.12 150 LEU A O 1
ATOM 1115 N N . GLN A 1 151 ? -11.540 16.265 5.295 1.00 88.38 151 GLN A N 1
ATOM 1116 C CA . GLN A 1 151 ? -12.714 16.657 4.51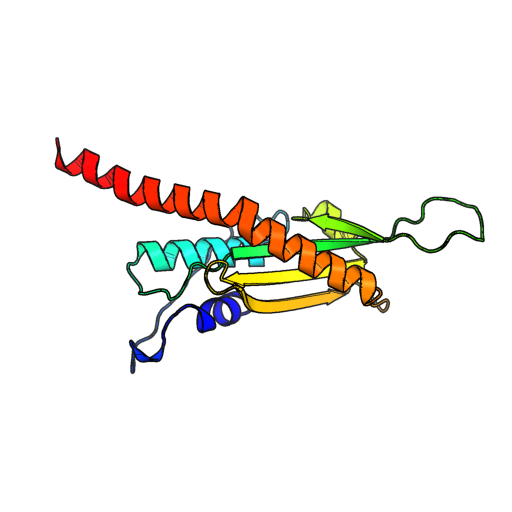3 1.00 88.38 151 GLN A CA 1
ATOM 1117 C C . GLN A 1 151 ? -13.969 15.875 4.923 1.00 88.38 151 GLN A C 1
ATOM 1119 O O . GLN A 1 151 ? -15.039 16.468 5.047 1.00 88.38 151 GLN A O 1
ATOM 1124 N N . GLN A 1 152 ? -13.840 14.572 5.187 1.00 83.56 152 GLN A N 1
ATOM 1125 C CA . GLN A 1 152 ? -14.957 13.741 5.646 1.00 83.56 152 GLN A CA 1
ATOM 1126 C C . GLN A 1 152 ? -15.432 14.085 7.055 1.00 83.56 152 GLN A C 1
ATOM 1128 O O . GLN A 1 152 ? -16.612 13.920 7.336 1.00 83.56 152 GLN A O 1
ATOM 1133 N N . VAL A 1 153 ? -14.551 14.577 7.927 1.00 81.19 153 VAL A N 1
ATOM 1134 C CA . VAL A 1 153 ? -14.938 15.052 9.264 1.00 81.19 153 VAL A CA 1
ATOM 1135 C C . VAL A 1 153 ? -15.628 16.416 9.190 1.00 81.19 153 VAL A C 1
ATOM 1137 O O . VAL A 1 153 ? -16.582 16.651 9.922 1.00 81.19 153 VAL A O 1
ATOM 1140 N N . VAL A 1 154 ? -15.185 17.305 8.294 1.00 77.38 154 VAL A N 1
ATOM 1141 C CA . VAL A 1 154 ? -15.740 18.665 8.151 1.00 77.38 154 VAL A CA 1
ATOM 1142 C C . VAL A 1 154 ? -17.103 18.676 7.445 1.00 77.38 154 VAL A C 1
ATOM 1144 O O . VAL A 1 154 ? -17.960 19.490 7.785 1.00 77.38 154 VAL A O 1
ATOM 1147 N N . ALA A 1 155 ? -17.331 17.781 6.480 1.00 71.50 155 ALA A N 1
ATOM 1148 C CA . ALA A 1 155 ? -18.589 17.700 5.732 1.00 71.50 155 ALA A CA 1
ATOM 1149 C C . ALA A 1 155 ? -19.859 17.503 6.603 1.00 71.50 155 ALA A C 1
ATOM 1151 O O . ALA A 1 155 ? -20.816 18.253 6.404 1.00 71.50 155 ALA A O 1
ATOM 1152 N N . PRO A 1 156 ? -19.912 16.572 7.579 1.00 60.69 156 PRO A N 1
ATOM 1153 C CA . PRO A 1 156 ? -21.088 16.391 8.431 1.00 60.69 156 PRO A CA 1
ATOM 1154 C C . PRO A 1 156 ? -21.298 17.550 9.413 1.00 60.69 156 PRO A C 1
ATOM 1156 O O . PRO A 1 156 ? -22.441 17.900 9.692 1.00 60.69 156 PRO A O 1
ATOM 1159 N N . THR A 1 157 ? -20.233 18.226 9.869 1.00 59.25 157 THR A N 1
ATOM 1160 C CA . THR A 1 157 ? -20.367 19.374 10.789 1.00 59.25 157 THR A CA 1
ATOM 1161 C C . THR A 1 157 ? -21.113 20.554 10.152 1.00 59.25 157 THR A C 1
ATOM 1163 O O . THR A 1 157 ? -21.703 21.362 10.864 1.00 59.25 157 THR A O 1
ATOM 1166 N N . GLN A 1 158 ? -21.112 20.665 8.817 1.00 54.00 158 GLN A N 1
ATOM 1167 C CA . GLN A 1 158 ? -21.881 21.685 8.092 1.00 54.00 158 GLN A CA 1
ATOM 1168 C C . GLN A 1 158 ? -23.354 21.301 7.886 1.00 54.00 158 GLN A C 1
ATOM 1170 O O . GLN A 1 158 ? -24.185 22.191 7.717 1.00 54.00 158 GLN A O 1
ATOM 1175 N N . GLN A 1 159 ? -23.691 20.007 7.920 1.00 53.22 159 GLN A N 1
ATOM 1176 C CA . GLN A 1 159 ? -25.073 19.530 7.793 1.00 53.22 159 GLN A CA 1
ATOM 1177 C C . GLN A 1 159 ? -25.851 19.620 9.112 1.00 53.22 159 GLN A C 1
ATOM 1179 O O . GLN A 1 159 ? -27.059 19.801 9.076 1.00 53.22 159 GLN A O 1
ATOM 1184 N N . GLU A 1 160 ? -25.180 19.557 10.267 1.00 52.78 160 GLU A N 1
ATOM 1185 C CA . GLU A 1 160 ? -25.818 19.742 11.585 1.00 52.78 160 GLU A CA 1
ATOM 1186 C C . GLU A 1 160 ? -26.068 21.221 11.959 1.00 52.78 160 GLU A C 1
ATOM 1188 O O . GLU A 1 160 ? -26.690 21.500 12.982 1.00 52.78 160 GLU A O 1
ATOM 1193 N N . GLN A 1 161 ? -25.591 22.181 11.156 1.00 49.75 161 GLN A N 1
ATOM 1194 C CA . GLN A 1 161 ? -25.776 23.627 11.379 1.00 49.75 161 GLN A CA 1
ATOM 1195 C C . GLN A 1 161 ? -26.867 24.266 10.493 1.00 49.75 161 GLN A C 1
ATOM 1197 O O . GLN A 1 161 ? -27.021 25.490 10.515 1.00 49.75 161 GLN A O 1
ATOM 1202 N N . GLN A 1 162 ? -27.621 23.464 9.732 1.00 40.81 162 GLN A N 1
ATOM 1203 C CA . GLN A 1 162 ? -28.815 23.874 8.974 1.00 40.81 162 GLN A CA 1
ATOM 1204 C C . GLN A 1 162 ? -30.060 23.186 9.531 1.00 40.81 162 GLN A C 1
ATOM 1206 O O . GLN A 1 162 ? -31.116 23.856 9.555 1.00 40.81 162 GLN A O 1
#

Radius of gyration: 18.69 Å; Cα contacts (8 Å, |Δi|>4): 235; chains: 1; bounding box: 59×39×51 Å